Protein AF-A0A959XYV0-F1 (afdb_monomer_lite)

Sequence (143 aa):
DNDREVIANVESNNFEITANGEILFWIDFDAGRSIQVNNSGSGNNNGFLLKSHIKAFTHSQSGRIEGRVLPREADAIITVTSGNDSATAIPDDDDGEFKITGLNPGIYTVFIDGQNNYNDTTINNVMVMKNEDTHLPVITLHQ

Structure (mmCIF, N/CA/C/O backbone):
data_AF-A0A959XYV0-F1
#
_entry.id   AF-A0A959XYV0-F1
#
loop_
_atom_site.group_PDB
_atom_site.id
_atom_site.type_symbol
_atom_site.label_atom_id
_atom_site.label_alt_id
_atom_site.label_comp_id
_atom_site.label_asym_id
_atom_site.label_entity_id
_atom_site.label_seq_id
_atom_site.pdbx_PDB_ins_code
_atom_site.Cartn_x
_atom_site.Cartn_y
_atom_site.Cartn_z
_atom_site.occupancy
_atom_site.B_iso_or_equiv
_atom_site.auth_seq_id
_atom_site.auth_comp_id
_atom_site.auth_asym_id
_atom_site.auth_atom_id
_atom_site.pdbx_PDB_model_num
ATOM 1 N N . ASP A 1 1 ? 13.838 17.039 25.481 1.00 46.56 1 ASP A N 1
ATOM 2 C CA . ASP A 1 1 ? 13.557 15.615 25.693 1.00 46.56 1 ASP A CA 1
ATOM 3 C C . ASP A 1 1 ? 13.488 14.904 24.361 1.00 46.56 1 ASP A C 1
ATOM 5 O O . ASP A 1 1 ? 12.688 15.274 23.514 1.00 46.56 1 ASP A O 1
ATOM 9 N N . ASN A 1 2 ? 14.428 13.986 24.127 1.00 53.50 2 ASN A N 1
ATOM 10 C CA . ASN A 1 2 ? 14.398 13.071 22.986 1.00 53.50 2 ASN A CA 1
ATOM 11 C C . ASN A 1 2 ? 13.780 11.773 23.493 1.00 53.50 2 ASN A C 1
ATOM 13 O O . ASN A 1 2 ? 14.492 10.780 23.683 1.00 53.50 2 ASN A O 1
ATOM 17 N N . ASP A 1 3 ? 12.490 11.818 23.808 1.00 56.78 3 ASP A N 1
ATOM 18 C CA . ASP A 1 3 ? 11.792 10.621 24.243 1.00 56.78 3 ASP A CA 1
ATOM 19 C C . ASP A 1 3 ? 11.849 9.612 23.097 1.00 56.78 3 ASP A C 1
ATOM 21 O O . ASP A 1 3 ? 11.524 9.911 21.945 1.00 56.78 3 ASP A O 1
ATOM 25 N N . ARG A 1 4 ? 12.373 8.420 23.400 1.00 70.88 4 ARG A N 1
ATOM 26 C CA . ARG A 1 4 ? 12.474 7.288 22.466 1.00 70.88 4 ARG A CA 1
ATOM 27 C C . ARG A 1 4 ? 11.106 6.627 22.331 1.00 70.88 4 ARG A C 1
ATOM 29 O O . ARG A 1 4 ? 10.964 5.424 22.530 1.00 70.88 4 ARG A O 1
ATOM 36 N N . GLU A 1 5 ? 10.105 7.445 22.066 1.00 77.38 5 GLU A N 1
ATOM 37 C CA . GLU A 1 5 ? 8.708 7.072 22.054 1.00 77.38 5 GLU A CA 1
ATOM 38 C C . GLU A 1 5 ? 8.160 7.247 20.651 1.00 77.38 5 GLU A C 1
ATOM 40 O O . GLU A 1 5 ? 8.496 8.185 19.925 1.00 77.38 5 GLU A O 1
ATOM 45 N N . VAL A 1 6 ? 7.303 6.310 20.274 1.00 77.50 6 VAL A N 1
ATOM 46 C CA . VAL A 1 6 ? 6.506 6.412 19.067 1.00 77.50 6 VAL A CA 1
ATOM 47 C C . VAL A 1 6 ? 5.052 6.415 19.495 1.00 77.50 6 VAL A C 1
ATOM 49 O O . VAL A 1 6 ? 4.596 5.496 20.172 1.00 77.50 6 VAL A O 1
ATOM 52 N N . ILE A 1 7 ? 4.337 7.468 19.112 1.00 80.75 7 ILE A N 1
ATOM 53 C CA . ILE A 1 7 ? 2.938 7.668 19.475 1.00 80.75 7 ILE A CA 1
ATOM 54 C C . ILE A 1 7 ? 2.085 7.339 18.254 1.00 80.75 7 ILE A C 1
ATOM 56 O O . ILE A 1 7 ? 2.196 7.989 17.216 1.00 80.75 7 ILE A O 1
ATOM 60 N N . ALA A 1 8 ? 1.219 6.337 18.390 1.00 80.56 8 ALA A N 1
ATOM 61 C CA . ALA A 1 8 ? 0.166 6.047 17.427 1.00 80.56 8 ALA A CA 1
ATOM 62 C C . ALA A 1 8 ? -1.168 6.540 17.997 1.00 80.56 8 ALA A C 1
ATOM 64 O O . ALA A 1 8 ? -1.606 6.078 19.051 1.00 80.56 8 ALA A O 1
ATOM 65 N N . ASN A 1 9 ? -1.809 7.484 17.306 1.00 81.12 9 ASN A N 1
ATOM 66 C CA . ASN A 1 9 ? -3.128 7.971 17.700 1.00 81.12 9 ASN A CA 1
ATOM 67 C C . ASN A 1 9 ? -4.197 6.967 17.267 1.00 81.12 9 ASN A C 1
ATOM 69 O O . ASN A 1 9 ? -4.334 6.650 16.083 1.00 81.12 9 ASN A O 1
ATOM 73 N N . VAL A 1 10 ? -4.954 6.481 18.245 1.00 82.50 10 VAL A N 1
ATOM 74 C CA . VAL A 1 10 ? -6.029 5.514 18.042 1.00 82.50 10 VAL A CA 1
ATOM 75 C C . VAL A 1 10 ? -7.369 6.244 18.153 1.00 82.50 10 VAL A C 1
ATOM 77 O O . VAL A 1 10 ? -7.654 6.897 19.155 1.00 82.50 10 VAL A O 1
ATOM 80 N N . GLU A 1 11 ? -8.178 6.149 17.105 1.00 82.81 11 GLU A N 1
ATOM 81 C CA . GLU A 1 11 ? -9.476 6.799 16.923 1.00 82.81 11 GLU A CA 1
ATOM 82 C C . GLU A 1 11 ? -10.521 5.752 16.518 1.00 82.81 11 GLU A C 1
ATOM 84 O O . GLU A 1 11 ? -10.189 4.683 16.017 1.00 82.81 11 GLU A O 1
ATOM 89 N N . SER A 1 12 ? -11.811 6.036 16.701 1.00 79.56 12 SER A N 1
ATOM 90 C CA . SER A 1 12 ? -12.888 5.048 16.501 1.00 79.56 12 SER A CA 1
ATOM 91 C C . SER A 1 12 ? -12.978 4.432 15.096 1.00 79.56 12 SER A C 1
ATOM 93 O O . SER A 1 12 ? -13.684 3.444 14.913 1.00 79.56 12 SER A O 1
ATOM 95 N N . ASN A 1 13 ? -12.293 4.996 14.101 1.00 81.12 13 ASN A N 1
ATOM 96 C CA . ASN A 1 13 ? -12.207 4.477 12.735 1.00 81.12 13 ASN A CA 1
ATOM 97 C C . ASN A 1 13 ? -10.990 3.565 12.485 1.00 81.12 13 ASN A C 1
ATOM 99 O O . ASN A 1 13 ? -10.905 2.978 11.408 1.00 81.12 13 ASN A O 1
ATOM 103 N N . ASN A 1 14 ? -10.052 3.457 13.431 1.00 87.88 14 ASN A N 1
ATOM 104 C CA . ASN A 1 14 ? -8.794 2.732 13.257 1.00 87.88 14 ASN A CA 1
ATOM 105 C C . ASN A 1 14 ? -8.526 1.655 14.324 1.00 87.88 14 ASN A C 1
ATOM 107 O O . ASN A 1 14 ? -7.466 1.033 14.294 1.00 87.88 14 ASN A O 1
ATOM 111 N N . PHE A 1 15 ? -9.511 1.374 15.183 1.00 92.88 15 PHE A N 1
ATOM 112 C CA . PHE A 1 15 ? -9.574 0.167 16.006 1.00 92.88 15 PHE A CA 1
ATOM 113 C C . PHE A 1 15 ? -10.982 -0.431 16.025 1.00 92.88 15 PHE A C 1
ATOM 115 O O . PHE A 1 15 ? -11.981 0.239 15.769 1.00 92.88 15 PHE A O 1
ATOM 122 N N . GLU A 1 16 ? -11.053 -1.704 16.387 1.00 91.50 16 GLU A N 1
ATOM 123 C CA . GLU A 1 16 ? -12.289 -2.420 16.672 1.00 91.50 16 GLU A CA 1
ATOM 124 C C . GLU A 1 16 ? -12.272 -2.951 18.099 1.00 91.50 16 GLU A C 1
ATOM 126 O O . GLU A 1 16 ? -11.213 -3.242 18.650 1.00 91.50 16 GLU A O 1
ATOM 131 N N . ILE A 1 17 ? -13.458 -3.092 18.689 1.00 92.12 17 ILE A N 1
ATOM 132 C CA . ILE A 1 17 ? -13.631 -3.814 19.947 1.00 92.12 17 ILE A CA 1
ATOM 133 C C . ILE A 1 17 ? -14.190 -5.192 19.603 1.00 92.12 17 ILE A C 1
ATOM 135 O O . ILE A 1 17 ? -15.266 -5.293 19.010 1.00 92.1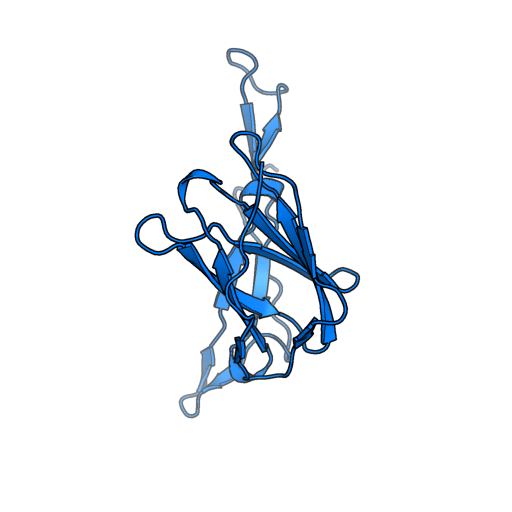2 17 ILE A O 1
ATOM 139 N N . THR A 1 18 ? -13.463 -6.252 19.949 1.00 90.06 18 THR A N 1
ATOM 140 C CA . THR A 1 18 ? -13.914 -7.632 19.733 1.00 90.06 18 THR A CA 1
ATOM 141 C C . THR A 1 18 ? -15.129 -7.941 20.612 1.00 90.06 18 THR A C 1
ATOM 143 O O . THR A 1 18 ? -15.410 -7.246 21.589 1.00 90.06 18 THR A O 1
ATOM 146 N N . ALA A 1 19 ? -15.847 -9.030 20.321 1.00 92.38 19 ALA A N 1
ATOM 147 C CA . ALA A 1 19 ? -16.971 -9.469 21.156 1.00 92.38 19 ALA A CA 1
ATOM 148 C C . ALA A 1 19 ? -16.577 -9.721 22.629 1.00 92.38 19 ALA A C 1
ATOM 150 O O . ALA A 1 19 ? -17.426 -9.642 23.514 1.00 92.38 19 ALA A O 1
ATOM 151 N N . ASN A 1 20 ? -15.292 -9.982 22.887 1.00 94.75 20 ASN A N 1
ATOM 152 C CA . ASN A 1 20 ? -14.736 -10.203 24.221 1.00 94.75 20 ASN A CA 1
ATOM 153 C C . ASN A 1 20 ? -14.244 -8.906 24.893 1.00 94.75 20 ASN A C 1
ATOM 155 O O . ASN A 1 20 ? -13.731 -8.960 26.009 1.00 94.75 20 ASN A O 1
ATOM 159 N N . GLY A 1 21 ? -14.395 -7.749 24.240 1.00 93.06 21 GLY A N 1
ATOM 160 C CA . GLY A 1 21 ? -13.971 -6.449 24.762 1.00 93.06 21 GLY A CA 1
ATOM 161 C C . GLY A 1 21 ? -12.507 -6.087 24.490 1.00 93.06 21 GLY A C 1
ATOM 162 O O . GLY A 1 21 ? -11.998 -5.157 25.110 1.00 93.06 21 GLY A O 1
ATOM 163 N N . GLU A 1 22 ? -11.815 -6.797 23.596 1.00 93.12 22 GLU A N 1
ATOM 164 C CA . GLU A 1 22 ? -10.408 -6.523 23.267 1.00 93.12 22 GLU A CA 1
ATOM 165 C C . GLU A 1 22 ? -10.304 -5.453 22.181 1.00 93.12 22 GLU A C 1
ATOM 167 O O . GLU A 1 22 ? -11.126 -5.417 21.271 1.00 93.12 22 GLU A O 1
ATOM 172 N N . ILE A 1 23 ? -9.274 -4.609 22.240 1.00 91.06 23 ILE A N 1
ATOM 173 C CA . ILE A 1 23 ? -8.994 -3.619 21.196 1.00 91.06 23 ILE A CA 1
ATOM 174 C C . ILE A 1 23 ? -8.123 -4.278 20.120 1.00 91.06 23 ILE A C 1
ATOM 176 O O . ILE A 1 23 ? -7.020 -4.735 20.415 1.00 91.06 23 ILE A O 1
ATOM 180 N N . LEU A 1 24 ? -8.606 -4.299 18.879 1.00 92.06 24 LEU A N 1
ATOM 181 C CA . LEU A 1 24 ? -7.910 -4.846 17.717 1.00 92.06 24 LEU A CA 1
ATOM 182 C C . LEU A 1 24 ? -7.614 -3.741 16.700 1.00 92.06 24 LEU A C 1
ATOM 184 O O . LEU A 1 24 ? -8.520 -3.049 16.237 1.00 92.06 24 LEU A O 1
ATOM 188 N N . PHE A 1 25 ? -6.346 -3.604 16.333 1.00 92.94 25 PHE A N 1
ATOM 189 C CA . PHE A 1 25 ? -5.877 -2.717 15.274 1.00 92.94 25 PHE A CA 1
ATOM 190 C C . PHE A 1 25 ? -4.531 -3.210 14.741 1.00 92.94 25 PHE A C 1
ATOM 192 O O . PHE A 1 25 ? -3.858 -4.037 15.357 1.00 92.94 25 PHE A O 1
ATOM 199 N N . TRP A 1 26 ? -4.146 -2.677 13.590 1.00 92.56 26 TRP A N 1
ATOM 200 C CA . TRP A 1 26 ? -2.872 -2.910 12.932 1.00 92.56 26 TRP A CA 1
ATOM 201 C C . TRP A 1 26 ? -2.113 -1.596 12.844 1.00 92.56 26 TRP A C 1
ATOM 203 O O . TRP A 1 26 ? -2.710 -0.520 12.835 1.00 92.56 26 TRP A O 1
ATOM 213 N N . ILE A 1 27 ? -0.792 -1.703 12.771 1.00 91.44 27 ILE A N 1
ATOM 214 C CA . ILE A 1 27 ? 0.119 -0.579 12.602 1.00 91.44 27 ILE A CA 1
ATOM 215 C C . ILE A 1 27 ? 0.912 -0.801 11.317 1.00 91.44 27 ILE A C 1
ATOM 217 O O . ILE A 1 27 ? 1.502 -1.864 11.137 1.00 91.44 27 ILE A O 1
ATOM 221 N N . ASP A 1 28 ? 0.948 0.221 10.470 1.00 89.19 28 ASP A N 1
ATOM 222 C CA . ASP A 1 28 ? 1.917 0.362 9.389 1.00 89.19 28 ASP A CA 1
ATOM 223 C C . ASP A 1 28 ? 2.999 1.379 9.788 1.00 89.19 28 ASP A C 1
ATOM 225 O O . ASP A 1 28 ? 2.683 2.443 10.332 1.00 89.19 28 ASP A O 1
ATOM 229 N N . PHE A 1 29 ? 4.268 1.037 9.549 1.00 88.81 29 PHE A N 1
ATOM 230 C CA . PHE A 1 29 ? 5.432 1.882 9.827 1.00 88.81 29 PHE A CA 1
ATOM 231 C C . PHE A 1 29 ? 6.211 2.117 8.537 1.00 88.81 29 PHE A C 1
ATOM 233 O O . PHE A 1 29 ? 6.912 1.234 8.042 1.00 88.81 29 PHE A O 1
ATOM 240 N N . ASP A 1 30 ? 6.146 3.346 8.037 1.00 86.31 30 ASP A N 1
ATOM 241 C CA . ASP A 1 30 ? 6.885 3.753 6.851 1.00 86.31 30 ASP A CA 1
ATOM 242 C C . ASP A 1 30 ? 8.343 4.034 7.224 1.00 86.31 30 ASP A C 1
ATOM 244 O O . ASP A 1 30 ? 8.709 5.147 7.618 1.00 86.31 30 ASP A O 1
ATOM 248 N N . ALA A 1 31 ? 9.188 3.009 7.127 1.00 86.25 31 ALA A N 1
ATOM 249 C CA . ALA A 1 31 ? 10.604 3.111 7.464 1.00 86.25 31 ALA A CA 1
ATOM 250 C C . ALA A 1 31 ? 11.346 4.144 6.596 1.00 86.25 31 ALA A C 1
ATOM 252 O O . ALA A 1 31 ? 12.202 4.864 7.116 1.00 86.25 31 ALA A O 1
ATOM 253 N N . GLY A 1 32 ? 10.988 4.256 5.310 1.00 83.69 32 GLY A N 1
ATOM 254 C CA . GLY A 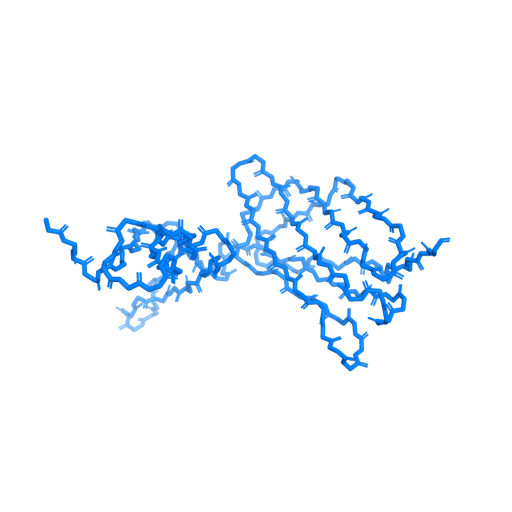1 32 ? 11.636 5.153 4.351 1.00 83.69 32 GLY A CA 1
ATOM 255 C C . GLY A 1 32 ? 11.456 6.630 4.699 1.00 83.69 32 GLY A C 1
ATOM 256 O O . GLY A 1 32 ? 12.388 7.418 4.556 1.00 83.69 32 GLY A O 1
ATOM 257 N N . ARG A 1 33 ? 10.289 7.010 5.234 1.00 84.50 33 ARG A N 1
ATOM 258 C CA . ARG A 1 33 ? 10.055 8.371 5.755 1.00 84.50 33 ARG A CA 1
ATOM 259 C C . ARG A 1 33 ? 10.486 8.537 7.207 1.00 84.50 33 ARG A C 1
ATOM 261 O O . ARG A 1 33 ? 10.804 9.654 7.630 1.00 84.50 33 ARG A O 1
ATOM 268 N N . SER A 1 34 ? 10.485 7.445 7.971 1.00 87.81 34 SER A N 1
ATOM 269 C CA . SER A 1 34 ? 10.751 7.472 9.409 1.00 87.81 34 SER A CA 1
ATOM 270 C C . SER A 1 34 ? 12.223 7.585 9.773 1.00 87.81 34 SER A C 1
ATOM 272 O O . SER A 1 34 ? 12.539 8.172 10.807 1.00 87.81 34 SER A O 1
ATOM 274 N N . ILE A 1 35 ? 13.127 7.028 8.969 1.00 87.62 35 ILE A N 1
ATOM 275 C CA . ILE A 1 35 ? 14.565 7.032 9.251 1.00 87.62 35 ILE A CA 1
ATOM 276 C C . ILE A 1 35 ? 15.219 8.144 8.434 1.00 87.62 35 ILE A C 1
ATOM 278 O O . ILE A 1 35 ? 15.380 8.035 7.223 1.00 87.62 35 ILE A O 1
ATOM 282 N N . GLN A 1 36 ? 15.602 9.232 9.101 1.00 86.94 36 GLN A N 1
ATOM 283 C CA . GLN A 1 36 ? 16.153 10.422 8.449 1.00 86.94 36 GLN A CA 1
ATOM 284 C C . GLN A 1 36 ? 17.618 10.607 8.822 1.00 86.94 36 GLN A C 1
ATOM 286 O O . GLN A 1 36 ? 17.993 10.444 9.982 1.00 86.94 36 GLN A O 1
ATOM 291 N N . VAL A 1 37 ? 18.462 10.977 7.858 1.00 85.00 37 VAL A N 1
ATOM 292 C CA . VAL A 1 37 ? 19.861 11.321 8.145 1.00 85.00 37 VAL A CA 1
ATOM 293 C C . VAL A 1 37 ? 19.898 12.563 9.033 1.00 85.00 37 VAL A C 1
ATOM 295 O O . VAL A 1 37 ? 19.282 13.585 8.735 1.00 85.00 37 VAL A O 1
ATOM 298 N N . ASN A 1 38 ? 20.637 12.473 10.132 1.00 77.44 38 ASN A N 1
ATOM 299 C CA . ASN A 1 38 ? 20.860 13.556 11.070 1.00 77.44 38 ASN A CA 1
ATOM 300 C C . ASN A 1 38 ? 22.341 13.609 11.460 1.00 77.44 38 ASN A C 1
ATOM 302 O O . ASN A 1 38 ? 22.827 12.813 12.260 1.00 77.44 38 ASN A O 1
ATOM 306 N N . ASN A 1 39 ? 23.044 14.616 10.946 1.00 74.38 39 ASN A N 1
ATOM 307 C CA . ASN A 1 39 ? 24.477 14.809 11.180 1.00 74.38 39 ASN A CA 1
ATOM 308 C C . ASN A 1 39 ? 24.775 15.719 12.384 1.00 74.38 39 ASN A C 1
ATOM 310 O O . ASN A 1 39 ? 25.877 16.241 12.507 1.00 74.38 39 ASN A O 1
ATOM 314 N N . SER A 1 40 ? 23.799 15.939 13.269 1.00 70.06 40 SER A N 1
ATOM 315 C CA . SER A 1 40 ? 23.947 16.764 14.477 1.00 70.06 40 SER A CA 1
ATOM 316 C C . SER A 1 40 ? 24.438 15.985 15.711 1.00 70.06 40 SER A C 1
ATOM 318 O O . SER A 1 40 ? 24.564 16.570 16.785 1.00 70.06 40 SER A O 1
ATOM 320 N N . GLY A 1 41 ? 24.698 14.676 15.592 1.00 61.97 41 GLY A N 1
ATOM 321 C CA . GLY A 1 41 ? 25.233 13.834 16.672 1.00 61.97 41 GLY A CA 1
ATOM 322 C C . GLY A 1 41 ? 26.768 13.813 16.743 1.00 61.97 41 GLY A C 1
ATOM 323 O O . GLY A 1 41 ? 27.446 14.069 15.753 1.00 61.97 41 GLY A O 1
ATOM 324 N N . SER A 1 42 ? 27.329 13.461 17.907 1.00 58.81 42 SER A N 1
ATOM 325 C CA . SER A 1 42 ? 28.778 13.241 18.066 1.00 58.81 42 SER A CA 1
ATOM 326 C C . SER A 1 42 ? 29.160 11.838 17.575 1.00 58.81 42 SER A C 1
ATOM 328 O O . SER A 1 42 ? 28.716 10.837 18.137 1.00 58.81 42 SER A O 1
ATOM 330 N N . GLY A 1 43 ? 29.940 11.773 16.494 1.00 62.31 43 GLY A N 1
ATOM 331 C CA . GLY A 1 43 ? 30.322 10.564 15.754 1.00 62.31 43 GLY A CA 1
ATOM 332 C C . GLY A 1 43 ? 30.737 10.928 14.322 1.00 62.31 43 GLY A C 1
ATOM 333 O O . GLY A 1 43 ? 30.771 12.108 13.990 1.00 62.31 43 GLY A O 1
ATOM 334 N N . ASN A 1 44 ? 31.050 9.951 13.463 1.00 64.00 44 ASN A N 1
ATOM 335 C CA . ASN A 1 44 ? 31.548 10.161 12.087 1.00 64.00 44 ASN A CA 1
ATOM 336 C C . ASN A 1 44 ? 30.506 10.765 11.105 1.00 64.00 44 ASN A C 1
ATOM 338 O O . ASN A 1 44 ? 30.342 10.233 10.014 1.00 64.00 44 ASN A O 1
ATOM 342 N N . ASN A 1 45 ? 29.778 11.830 11.469 1.00 55.97 45 ASN A N 1
ATOM 343 C CA . ASN A 1 45 ? 28.811 12.545 10.617 1.00 55.97 45 ASN A CA 1
ATOM 344 C C . ASN A 1 45 ? 27.786 11.651 9.881 1.00 55.97 45 ASN A C 1
ATOM 346 O O . ASN A 1 45 ? 27.343 12.008 8.797 1.00 55.97 45 ASN A O 1
ATOM 350 N N . ASN A 1 46 ? 27.396 10.520 10.483 1.00 67.19 46 ASN A N 1
ATOM 351 C CA . ASN A 1 46 ? 26.446 9.545 9.929 1.00 67.19 46 ASN A CA 1
ATOM 352 C C . ASN A 1 46 ? 25.370 9.183 10.971 1.00 67.19 46 ASN A C 1
ATOM 354 O O . ASN A 1 46 ? 25.164 8.010 11.286 1.00 67.19 46 ASN A O 1
ATOM 358 N N . GLY A 1 47 ? 24.752 10.178 11.609 1.00 76.25 47 GLY A N 1
ATOM 359 C CA . GLY A 1 47 ? 23.666 9.911 12.554 1.00 76.25 47 GLY A CA 1
ATOM 360 C C . GLY A 1 47 ? 22.338 9.686 11.828 1.00 76.25 47 GLY A C 1
ATOM 361 O O . GLY A 1 47 ? 22.130 10.190 10.726 1.00 76.25 47 GLY A O 1
ATOM 362 N N . PHE A 1 48 ? 21.422 8.955 12.460 1.00 81.19 48 PHE A N 1
ATOM 363 C CA . PHE A 1 48 ? 20.034 8.831 12.016 1.00 81.19 48 PHE A CA 1
ATOM 364 C C . PHE A 1 48 ? 19.099 9.330 13.116 1.00 81.19 48 PHE A C 1
ATOM 366 O O . PHE A 1 48 ? 19.341 9.107 14.304 1.00 81.19 48 PHE A O 1
ATOM 373 N N . LEU A 1 49 ? 18.032 10.009 12.715 1.00 83.88 49 LEU A N 1
ATOM 374 C CA . LEU A 1 49 ? 16.922 10.411 13.560 1.00 83.88 49 LEU A CA 1
ATOM 375 C C . LEU A 1 49 ? 15.700 9.581 13.180 1.00 83.88 49 LEU A C 1
ATOM 377 O O . LEU A 1 49 ? 15.323 9.527 12.010 1.00 83.88 49 LEU A O 1
ATOM 381 N N . LEU A 1 50 ? 15.065 8.982 14.185 1.00 85.62 50 LEU A N 1
ATOM 382 C CA . LEU A 1 50 ? 13.742 8.401 14.026 1.00 85.62 50 LEU A CA 1
ATOM 383 C C . LEU A 1 50 ? 12.702 9.516 14.143 1.00 85.62 50 LEU A C 1
ATOM 385 O O . LEU A 1 50 ? 12.505 10.079 15.218 1.00 85.62 50 LEU A O 1
ATOM 389 N N . LYS A 1 51 ? 12.029 9.816 13.038 1.00 86.69 51 LYS A N 1
ATOM 390 C CA . LYS A 1 51 ? 10.848 10.673 12.992 1.00 86.69 51 LYS A CA 1
ATOM 391 C C . LYS A 1 51 ? 9.675 9.820 12.532 1.00 86.69 51 LYS A C 1
ATOM 393 O O . LYS A 1 51 ? 9.361 9.790 11.353 1.00 86.69 51 LYS A O 1
ATOM 398 N N . SER A 1 52 ? 9.087 9.065 13.455 1.00 87.31 52 SER A N 1
ATOM 399 C CA . SER A 1 52 ? 8.126 8.006 13.138 1.00 87.31 52 SER A CA 1
ATOM 400 C C . SER A 1 52 ? 6.945 8.486 12.287 1.00 87.31 52 SER A C 1
ATOM 402 O O . SER A 1 52 ? 6.189 9.367 12.697 1.00 87.31 52 SER A O 1
ATOM 404 N N . HIS A 1 53 ? 6.752 7.828 11.152 1.00 87.62 53 HIS A N 1
ATOM 405 C CA . HIS A 1 53 ? 5.561 7.883 10.321 1.00 87.62 53 HIS A CA 1
ATOM 406 C C . HIS A 1 53 ? 4.808 6.563 10.502 1.00 87.62 53 HIS A C 1
ATOM 408 O O . HIS A 1 53 ? 5.136 5.556 9.877 1.00 87.62 53 HIS A O 1
ATOM 414 N N . ILE A 1 54 ? 3.837 6.571 11.418 1.00 89.00 54 ILE A N 1
ATOM 415 C CA . ILE A 1 54 ? 2.993 5.418 11.735 1.00 89.00 54 ILE A CA 1
ATOM 416 C C . ILE A 1 54 ? 1.540 5.708 11.392 1.00 89.00 54 ILE A C 1
ATOM 418 O O . ILE A 1 54 ? 1.037 6.799 11.664 1.00 89.00 54 ILE A O 1
ATOM 422 N N . LYS A 1 55 ? 0.859 4.691 10.866 1.00 88.75 55 LYS A N 1
ATOM 423 C CA . LYS A 1 55 ? -0.586 4.682 10.656 1.00 88.75 55 LYS A CA 1
ATOM 424 C C . LYS A 1 55 ? -1.214 3.491 11.375 1.00 88.75 55 LYS A C 1
ATOM 426 O O . LYS A 1 55 ? -0.816 2.354 11.149 1.00 88.75 55 LYS A O 1
ATOM 431 N N . ALA A 1 56 ? -2.214 3.752 12.214 1.00 92.12 56 ALA A N 1
ATOM 432 C CA . ALA A 1 56 ? -3.093 2.710 12.738 1.00 92.12 56 ALA A CA 1
ATOM 433 C C . ALA A 1 56 ? -4.276 2.495 11.782 1.00 92.12 56 ALA A C 1
ATOM 435 O O . ALA A 1 56 ? -4.775 3.455 11.189 1.00 92.12 56 ALA A O 1
ATOM 436 N N . PHE A 1 57 ? -4.732 1.253 11.630 1.00 93.31 57 PHE A N 1
ATOM 437 C CA . PHE A 1 57 ? -5.898 0.908 10.814 1.00 93.31 57 PHE A CA 1
ATOM 438 C C . PHE A 1 57 ? -6.552 -0.392 11.290 1.00 93.31 57 PHE A C 1
ATOM 440 O O . PHE A 1 57 ? -5.961 -1.160 12.048 1.00 93.31 57 PHE A O 1
ATOM 447 N N . THR A 1 58 ? -7.748 -0.691 10.778 1.00 94.06 58 THR A N 1
ATOM 448 C CA . THR A 1 58 ? -8.329 -2.036 10.871 1.00 94.06 58 THR A CA 1
ATOM 449 C C . THR A 1 58 ? -8.573 -2.639 9.505 1.00 94.06 58 THR A C 1
ATOM 451 O O . THR A 1 58 ? -8.847 -1.923 8.540 1.00 94.06 58 THR A O 1
ATOM 454 N N . HIS A 1 59 ? -8.504 -3.966 9.402 1.00 92.19 59 HIS A N 1
ATOM 455 C CA . HIS A 1 59 ? -8.843 -4.640 8.152 1.00 92.19 59 HIS A CA 1
ATOM 456 C C . HIS A 1 59 ? -10.291 -4.410 7.736 1.00 92.19 59 HIS A C 1
ATOM 458 O O . HIS A 1 59 ? -10.535 -4.207 6.552 1.00 92.19 59 HIS A O 1
ATOM 464 N N . SER A 1 60 ? -11.238 -4.365 8.682 1.00 92.25 60 SER A N 1
ATOM 465 C CA . SER A 1 60 ? -12.631 -4.158 8.295 1.00 92.25 60 SER A CA 1
ATOM 466 C C . SER A 1 60 ? -12.871 -2.763 7.736 1.00 92.25 60 SER A C 1
ATOM 468 O O . SER A 1 60 ? -13.780 -2.636 6.935 1.00 92.25 60 SER A O 1
ATOM 470 N N . GLN A 1 61 ? -12.098 -1.737 8.136 1.00 93.19 61 GLN A N 1
ATOM 471 C CA . GLN A 1 61 ? -12.263 -0.330 7.729 1.00 93.19 61 GLN A CA 1
ATOM 472 C C . GLN A 1 61 ? -11.339 0.121 6.593 1.00 93.19 61 GLN A C 1
ATOM 474 O O . GLN A 1 61 ? -11.524 1.219 6.069 1.00 93.19 61 GLN A O 1
ATOM 479 N N . SER A 1 62 ? -10.390 -0.717 6.185 1.00 95.50 62 SER A N 1
ATOM 480 C CA . SER A 1 62 ? -9.421 -0.413 5.131 1.00 95.50 62 SER A CA 1
ATOM 481 C C . SER A 1 62 ? -9.545 -1.371 3.954 1.00 95.50 62 SER A C 1
ATOM 483 O O . SER A 1 62 ? -10.124 -2.446 4.073 1.00 95.50 62 SER A O 1
ATOM 485 N N . GLY A 1 63 ? -9.023 -0.968 2.804 1.00 97.56 63 GLY A N 1
ATOM 486 C CA . GLY A 1 63 ? -8.864 -1.820 1.634 1.00 97.56 63 GLY A CA 1
ATOM 487 C C . GLY A 1 63 ? -7.408 -2.186 1.383 1.00 97.56 63 GLY A C 1
ATOM 488 O O . GLY A 1 63 ? -6.492 -1.761 2.104 1.00 97.56 63 GLY A O 1
ATOM 489 N N . ARG A 1 64 ? -7.205 -2.988 0.338 1.00 98.19 64 ARG A N 1
ATOM 490 C CA . ARG A 1 64 ? -5.885 -3.447 -0.093 1.00 98.19 64 ARG A CA 1
ATOM 491 C C . ARG A 1 64 ? -5.722 -3.311 -1.598 1.00 98.19 64 ARG A C 1
ATOM 493 O O . ARG A 1 64 ? -6.699 -3.381 -2.343 1.00 98.19 64 ARG A O 1
ATOM 500 N N . ILE A 1 65 ? -4.480 -3.139 -2.032 1.00 98.75 65 ILE A N 1
ATOM 501 C CA . ILE A 1 65 ? -4.076 -3.266 -3.434 1.00 98.75 65 ILE A CA 1
ATOM 502 C C . ILE A 1 65 ? -3.038 -4.377 -3.493 1.00 98.75 65 ILE A C 1
ATOM 504 O O . ILE A 1 65 ? -2.077 -4.360 -2.724 1.00 98.75 65 ILE A O 1
ATOM 508 N N . GLU A 1 66 ? -3.220 -5.318 -4.406 1.00 98.62 66 GLU A N 1
ATOM 509 C CA . GLU A 1 66 ? -2.246 -6.367 -4.680 1.00 98.62 66 GLU A CA 1
ATOM 510 C C . GLU A 1 66 ? -2.041 -6.559 -6.176 1.00 98.62 66 GLU A C 1
ATOM 512 O O . GLU A 1 66 ? -2.875 -6.178 -7.003 1.00 98.62 66 GLU A O 1
ATOM 517 N N . GLY A 1 67 ? -0.900 -7.129 -6.527 1.00 98.44 67 GLY A N 1
ATOM 518 C CA . GLY A 1 67 ? -0.535 -7.385 -7.906 1.00 98.44 67 GLY A CA 1
ATOM 519 C C . GLY A 1 67 ? 0.816 -8.066 -7.996 1.00 98.44 67 GLY A C 1
ATOM 520 O O . GLY A 1 67 ? 1.388 -8.490 -6.995 1.00 98.44 67 GLY A O 1
ATOM 521 N N . ARG A 1 68 ? 1.328 -8.148 -9.222 1.00 98.62 68 ARG A N 1
ATOM 522 C CA . ARG A 1 68 ? 2.635 -8.729 -9.517 1.00 98.62 68 ARG A CA 1
ATOM 523 C C . ARG A 1 68 ? 3.386 -7.851 -10.507 1.00 98.62 68 ARG A C 1
ATOM 525 O O . ARG A 1 68 ? 2.799 -7.461 -11.517 1.00 98.62 68 ARG A O 1
ATOM 532 N N . VAL A 1 69 ? 4.658 -7.571 -10.240 1.00 98.69 69 VAL A N 1
ATOM 533 C CA . VAL A 1 69 ? 5.552 -6.839 -11.149 1.00 98.69 69 VAL A CA 1
ATOM 534 C C . VAL A 1 69 ? 6.593 -7.795 -11.719 1.00 98.69 69 VAL A C 1
ATOM 536 O O . VAL A 1 69 ? 7.224 -8.546 -10.985 1.00 98.69 69 VAL A O 1
ATOM 539 N N . LEU A 1 70 ? 6.761 -7.777 -13.040 1.00 98.31 70 LEU A N 1
ATOM 540 C CA . LEU A 1 70 ? 7.763 -8.552 -13.767 1.00 98.31 70 LEU A CA 1
ATOM 541 C C . LEU A 1 70 ? 8.500 -7.654 -14.772 1.00 98.31 70 LEU A C 1
ATOM 543 O O . LEU A 1 70 ? 7.922 -6.679 -15.243 1.00 98.31 70 LEU A O 1
ATOM 547 N N . PRO A 1 71 ? 9.730 -7.996 -15.178 1.00 97.88 71 PRO A N 1
ATOM 548 C CA . PRO A 1 71 ? 10.557 -9.066 -14.621 1.00 97.88 71 PRO A CA 1
ATOM 549 C C . PRO A 1 71 ? 11.073 -8.698 -13.216 1.00 97.88 71 PRO A C 1
ATOM 551 O O . PRO A 1 71 ? 11.066 -7.528 -12.842 1.00 97.88 71 PRO A O 1
ATOM 554 N N . ARG A 1 72 ? 11.4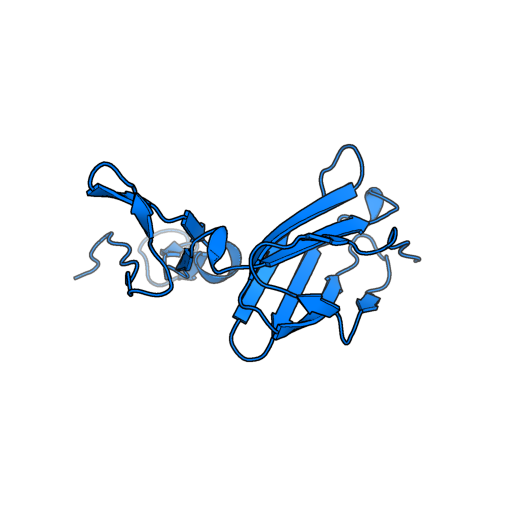81 -9.693 -12.417 1.00 97.06 72 ARG A N 1
ATOM 555 C CA . ARG A 1 72 ? 11.884 -9.478 -11.008 1.00 97.06 72 ARG A CA 1
ATOM 556 C C . ARG A 1 72 ? 13.162 -8.652 -10.907 1.00 97.06 72 ARG A C 1
ATOM 558 O O . ARG A 1 72 ? 13.306 -7.839 -10.012 1.00 97.06 72 ARG A O 1
ATOM 565 N N . GLU A 1 73 ? 14.020 -8.780 -11.914 1.00 96.75 73 GLU A N 1
ATOM 566 C CA . GLU A 1 73 ? 15.250 -8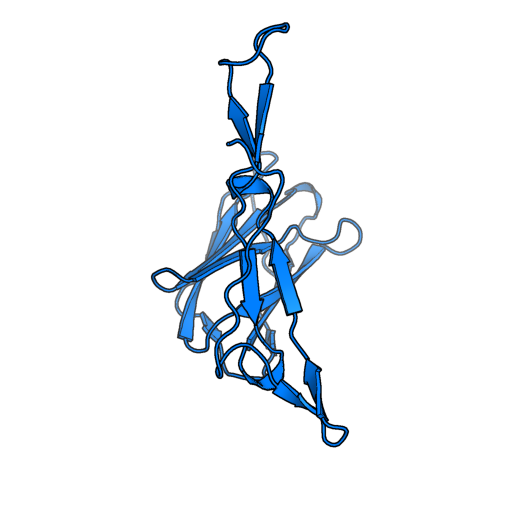.017 -12.105 1.00 96.75 73 GLU A CA 1
ATOM 567 C C . GLU A 1 73 ? 15.014 -6.505 -12.247 1.00 96.75 73 GLU A C 1
ATOM 569 O O . GLU A 1 73 ? 15.980 -5.746 -12.306 1.00 96.75 73 GLU A O 1
ATOM 574 N N . ALA A 1 74 ? 13.760 -6.053 -12.338 1.00 97.50 74 ALA A N 1
ATOM 575 C CA . ALA A 1 74 ? 13.427 -4.640 -12.274 1.00 97.50 74 ALA A CA 1
ATOM 576 C C . ALA A 1 74 ? 13.516 -4.050 -10.855 1.00 97.50 74 ALA A C 1
ATOM 578 O O . ALA A 1 74 ? 13.416 -2.833 -10.747 1.00 97.50 74 ALA A O 1
ATOM 579 N N . ASP A 1 75 ? 13.672 -4.872 -9.801 1.00 96.62 75 ASP A N 1
ATOM 580 C CA . ASP A 1 75 ? 13.766 -4.480 -8.378 1.00 96.62 75 ASP A CA 1
ATOM 581 C C . ASP A 1 75 ? 12.801 -3.339 -8.004 1.00 96.62 75 ASP A C 1
ATOM 583 O O . ASP A 1 75 ? 13.167 -2.357 -7.357 1.00 96.62 75 ASP A O 1
ATOM 587 N N . ALA A 1 76 ? 11.564 -3.428 -8.502 1.00 97.94 76 ALA A N 1
ATOM 588 C CA . ALA A 1 76 ? 10.656 -2.293 -8.521 1.00 97.94 76 ALA A CA 1
ATOM 589 C C . ALA A 1 76 ? 10.195 -1.887 -7.116 1.00 97.94 76 ALA A C 1
ATOM 591 O O . ALA A 1 76 ? 10.028 -2.723 -6.231 1.00 97.94 76 ALA A O 1
ATOM 592 N N . ILE A 1 77 ? 9.885 -0.605 -6.931 1.00 97.19 77 ILE A N 1
ATOM 593 C CA . ILE A 1 77 ? 9.262 -0.096 -5.703 1.00 97.19 77 ILE A CA 1
ATOM 594 C C . ILE A 1 77 ? 7.864 0.421 -6.044 1.00 97.19 77 ILE A C 1
ATOM 596 O O . ILE A 1 77 ? 7.696 1.284 -6.905 1.00 97.19 77 ILE A O 1
ATOM 600 N N . ILE A 1 78 ? 6.838 -0.092 -5.362 1.00 97.94 78 ILE A N 1
ATOM 601 C CA . ILE A 1 78 ? 5.452 0.331 -5.569 1.00 97.94 78 ILE A CA 1
ATOM 602 C C . ILE A 1 78 ? 5.118 1.403 -4.550 1.00 97.94 78 ILE A C 1
ATOM 604 O O . ILE A 1 78 ? 5.203 1.159 -3.352 1.00 97.94 78 ILE A O 1
ATOM 608 N N . THR A 1 79 ? 4.647 2.555 -5.012 1.00 97.12 79 THR A N 1
ATOM 609 C CA . THR A 1 79 ? 4.070 3.597 -4.160 1.00 97.12 79 THR A CA 1
ATOM 610 C C . THR A 1 79 ? 2.630 3.862 -4.568 1.00 97.12 79 THR A C 1
ATOM 612 O O . THR A 1 79 ? 2.344 4.173 -5.722 1.00 97.12 79 THR A O 1
ATOM 615 N N . VAL A 1 80 ? 1.706 3.784 -3.612 1.00 97.56 80 VAL A N 1
ATOM 616 C CA . VAL A 1 80 ? 0.298 4.139 -3.827 1.00 97.56 80 VAL A CA 1
ATOM 617 C C . VAL A 1 80 ? -0.016 5.453 -3.137 1.00 97.56 80 VAL A C 1
ATOM 619 O O . VAL A 1 80 ? 0.451 5.698 -2.026 1.00 97.56 80 VAL A O 1
ATOM 622 N N . THR A 1 81 ? -0.795 6.313 -3.792 1.00 97.38 81 THR A N 1
ATOM 623 C CA . THR A 1 81 ? -1.144 7.640 -3.265 1.00 97.38 81 THR A CA 1
ATOM 624 C C . THR A 1 81 ? -2.604 8.000 -3.527 1.00 97.38 81 THR A C 1
ATOM 626 O O . THR A 1 81 ? -3.127 7.777 -4.620 1.00 97.38 81 THR A O 1
ATOM 629 N N . SER A 1 82 ? -3.262 8.574 -2.518 1.00 97.69 82 SER A N 1
ATOM 630 C CA . SER A 1 82 ? -4.592 9.183 -2.608 1.00 97.69 82 SER A CA 1
ATOM 631 C C . SER A 1 82 ? -4.702 10.336 -1.605 1.00 97.69 82 SER A C 1
ATOM 633 O O . SER A 1 82 ? -4.835 10.132 -0.396 1.00 97.69 82 SER A O 1
ATOM 635 N N . GLY A 1 83 ? -4.594 11.577 -2.088 1.00 93.94 83 GLY A N 1
ATOM 636 C CA . GLY A 1 83 ? -4.524 12.756 -1.219 1.00 93.94 83 GLY A CA 1
ATOM 637 C C . GLY A 1 83 ? -3.338 12.676 -0.250 1.00 93.94 83 GLY A C 1
ATOM 638 O O . GLY A 1 83 ? -2.190 12.680 -0.683 1.00 93.94 83 GLY A O 1
ATOM 639 N N . ASN A 1 84 ? -3.622 12.592 1.053 1.00 89.25 84 ASN A N 1
ATOM 640 C CA . ASN A 1 84 ? -2.605 12.445 2.104 1.00 89.25 84 ASN A CA 1
ATOM 641 C C . ASN A 1 84 ? -2.322 10.980 2.481 1.00 89.25 84 ASN A C 1
ATOM 643 O O . ASN A 1 84 ? -1.431 10.732 3.292 1.00 89.25 84 ASN A O 1
ATOM 647 N N . ASP A 1 85 ? -3.084 10.018 1.951 1.00 91.56 85 ASP A N 1
ATOM 648 C CA . ASP A 1 85 ? -2.856 8.601 2.217 1.00 91.56 85 ASP A CA 1
ATOM 649 C C . ASP A 1 85 ? -1.839 8.038 1.228 1.00 91.56 85 ASP A C 1
ATOM 651 O O . ASP A 1 85 ? -1.972 8.208 0.013 1.00 91.56 85 ASP A O 1
ATOM 655 N N . SER A 1 86 ? -0.810 7.381 1.750 1.00 92.69 86 SER A N 1
ATOM 656 C CA . SER A 1 86 ? 0.227 6.780 0.925 1.00 92.69 86 SER A CA 1
ATOM 657 C C . SER A 1 86 ? 0.929 5.643 1.643 1.00 92.69 86 SER A C 1
ATOM 659 O O . SER A 1 86 ? 1.160 5.719 2.848 1.00 92.69 86 SER A O 1
ATOM 661 N N . ALA A 1 87 ? 1.296 4.627 0.876 1.00 94.00 87 ALA A N 1
ATOM 662 C CA . ALA A 1 87 ? 2.015 3.460 1.357 1.00 94.00 87 ALA A CA 1
ATOM 663 C C . ALA A 1 87 ? 2.920 2.919 0.249 1.00 94.00 87 ALA A C 1
ATOM 665 O O . ALA A 1 87 ? 2.714 3.213 -0.935 1.00 94.00 87 ALA A O 1
ATOM 666 N N . THR A 1 88 ? 3.903 2.121 0.648 1.00 94.75 88 THR A N 1
ATOM 667 C CA . THR A 1 88 ? 4.896 1.543 -0.252 1.00 94.75 88 THR A CA 1
ATOM 668 C C . THR A 1 88 ? 4.976 0.039 -0.038 1.00 94.75 88 THR A C 1
ATOM 670 O O . THR A 1 88 ? 4.826 -0.439 1.084 1.00 94.75 88 THR A O 1
ATOM 673 N N . ALA A 1 89 ? 5.222 -0.704 -1.112 1.00 95.00 89 ALA A N 1
ATOM 674 C CA . ALA A 1 89 ? 5.574 -2.115 -1.056 1.00 95.00 89 ALA A CA 1
ATOM 675 C C . ALA A 1 89 ? 6.763 -2.404 -1.970 1.00 95.00 89 ALA A C 1
ATOM 677 O O . ALA A 1 89 ? 6.948 -1.754 -3.000 1.00 95.00 89 ALA A O 1
ATOM 678 N N . ILE A 1 90 ? 7.537 -3.407 -1.577 1.00 95.62 90 ILE A N 1
ATOM 679 C CA . ILE A 1 90 ? 8.573 -4.024 -2.397 1.00 95.62 90 ILE A CA 1
ATOM 680 C C . ILE A 1 90 ? 8.012 -5.394 -2.805 1.00 95.62 90 ILE A C 1
ATOM 682 O O . ILE A 1 90 ? 7.538 -6.110 -1.916 1.00 95.62 90 ILE A O 1
ATOM 686 N N . PRO A 1 91 ? 7.971 -5.729 -4.106 1.00 97.88 91 PRO A N 1
ATOM 687 C CA . PRO A 1 91 ? 7.612 -7.056 -4.581 1.00 97.88 91 PRO A CA 1
ATOM 688 C C . PRO A 1 91 ? 8.473 -8.146 -3.961 1.00 97.88 91 PRO A C 1
ATOM 690 O O . PRO A 1 91 ? 9.647 -7.928 -3.680 1.00 97.88 91 PRO A O 1
ATOM 693 N N . ASP A 1 92 ? 7.890 -9.323 -3.791 1.00 97.19 92 ASP A N 1
ATOM 694 C CA . ASP A 1 92 ? 8.605 -10.508 -3.355 1.00 97.19 92 ASP A CA 1
ATOM 695 C C . ASP A 1 92 ? 9.647 -10.935 -4.400 1.00 97.19 92 ASP A C 1
ATOM 697 O O . ASP A 1 92 ? 9.378 -10.958 -5.608 1.00 97.19 92 ASP A O 1
ATOM 701 N N . ASP A 1 93 ? 10.842 -11.283 -3.928 1.00 95.44 93 ASP A N 1
ATOM 702 C CA . ASP A 1 93 ? 11.966 -11.651 -4.784 1.00 95.44 93 ASP A CA 1
ATOM 703 C C . ASP A 1 93 ? 11.730 -12.969 -5.532 1.00 95.44 93 ASP A C 1
ATOM 705 O O . ASP A 1 93 ? 12.395 -13.204 -6.540 1.00 95.44 93 ASP A O 1
ATOM 709 N N . ASP A 1 94 ? 10.822 -13.847 -5.091 1.00 95.62 94 ASP A N 1
ATOM 710 C CA . ASP A 1 94 ? 10.589 -15.147 -5.724 1.00 95.62 94 ASP A CA 1
ATOM 711 C C . ASP A 1 94 ? 9.663 -15.038 -6.937 1.00 95.62 94 ASP A C 1
ATOM 713 O O . ASP A 1 94 ? 9.935 -15.650 -7.977 1.00 95.62 94 ASP A O 1
ATOM 717 N N . ASP A 1 95 ? 8.594 -14.247 -6.848 1.00 96.62 95 ASP A N 1
ATOM 718 C CA . ASP A 1 95 ? 7.550 -14.223 -7.876 1.00 96.62 95 ASP A CA 1
ATOM 719 C C . ASP A 1 95 ? 7.039 -12.828 -8.270 1.00 96.62 95 ASP A C 1
ATOM 721 O O . ASP A 1 95 ? 6.201 -12.720 -9.173 1.00 96.62 95 ASP A O 1
ATOM 725 N N . GLY A 1 96 ? 7.571 -11.768 -7.657 1.00 97.94 96 GLY A N 1
ATOM 726 C CA . GLY A 1 96 ? 7.217 -10.380 -7.929 1.00 97.94 96 GLY A CA 1
ATOM 727 C C . GLY A 1 96 ? 5.860 -9.951 -7.369 1.00 97.94 96 GLY A C 1
ATOM 728 O O . GLY A 1 96 ? 5.356 -8.903 -7.785 1.00 97.94 96 GLY A O 1
ATOM 729 N N . GLU A 1 97 ? 5.218 -10.735 -6.497 1.00 98.50 97 GLU A N 1
ATOM 730 C CA . GLU A 1 97 ? 3.961 -10.341 -5.853 1.00 98.50 97 GLU A CA 1
ATOM 731 C C . GLU A 1 97 ? 4.164 -9.216 -4.837 1.00 98.50 97 GLU A C 1
ATOM 733 O O . GLU A 1 97 ? 5.128 -9.190 -4.083 1.00 98.50 97 GLU A O 1
ATOM 738 N N . PHE A 1 98 ? 3.217 -8.284 -4.770 1.00 98.31 98 PHE A N 1
ATOM 739 C CA . PHE A 1 98 ? 3.167 -7.279 -3.714 1.00 98.31 98 PHE A CA 1
ATOM 740 C C . PHE A 1 98 ? 1.748 -7.143 -3.174 1.00 98.31 98 PHE A C 1
ATOM 742 O O . PHE A 1 98 ? 0.761 -7.319 -3.895 1.00 98.31 98 PHE A O 1
ATOM 749 N N . LYS A 1 99 ? 1.645 -6.750 -1.903 1.00 97.56 99 LYS A N 1
ATOM 750 C CA . LYS A 1 99 ? 0.375 -6.430 -1.252 1.00 97.56 99 LYS A CA 1
ATOM 751 C C . LYS A 1 99 ? 0.537 -5.233 -0.331 1.00 97.56 99 LYS A C 1
ATOM 753 O O . LYS A 1 99 ? 1.378 -5.231 0.561 1.00 97.56 99 LYS A O 1
ATOM 758 N N . ILE A 1 100 ? -0.312 -4.231 -0.525 1.00 96.69 100 ILE A N 1
ATOM 759 C CA . ILE A 1 100 ? -0.413 -3.045 0.323 1.00 96.69 100 ILE A CA 1
ATOM 760 C C . ILE A 1 100 ? -1.748 -3.108 1.055 1.00 96.69 100 ILE A C 1
ATOM 762 O O . ILE A 1 100 ? -2.797 -3.276 0.436 1.00 96.69 100 ILE A O 1
ATOM 766 N N . THR A 1 101 ? -1.717 -2.977 2.379 1.00 95.81 101 THR A N 1
ATOM 767 C CA . THR A 1 101 ? -2.892 -3.043 3.259 1.00 95.81 101 THR A CA 1
ATOM 768 C C . THR A 1 101 ? -3.080 -1.732 4.016 1.00 95.81 101 THR A C 1
ATOM 770 O O . THR A 1 101 ? -2.170 -0.915 4.088 1.00 95.81 101 THR A O 1
ATOM 773 N N . GLY A 1 102 ? -4.253 -1.539 4.623 1.00 95.19 102 GLY A N 1
ATOM 774 C CA . GLY A 1 102 ? -4.488 -0.381 5.484 1.00 95.19 102 GLY A CA 1
ATOM 775 C C . GLY A 1 102 ? -4.793 0.896 4.709 1.00 95.19 102 GLY A C 1
ATOM 776 O O . GLY A 1 102 ? -4.688 1.986 5.269 1.00 95.19 102 GLY A O 1
ATOM 777 N N . LEU A 1 103 ? -5.177 0.784 3.436 1.00 96.25 103 LEU A N 1
ATOM 778 C CA . LEU A 1 103 ? -5.541 1.918 2.593 1.00 96.25 103 LEU A CA 1
ATOM 779 C C . LEU A 1 103 ? -6.958 2.383 2.917 1.00 96.25 103 LEU A C 1
ATOM 781 O O . LEU A 1 103 ? -7.869 1.569 3.075 1.00 96.25 103 LEU A O 1
ATOM 785 N N . ASN A 1 104 ? -7.161 3.692 3.016 1.00 95.50 104 ASN A N 1
ATOM 786 C CA . ASN A 1 104 ? -8.510 4.228 3.140 1.00 95.50 104 ASN A CA 1
ATOM 787 C C . ASN A 1 104 ? -9.306 3.944 1.851 1.00 95.50 104 ASN A C 1
ATOM 789 O O . ASN A 1 104 ? -8.737 3.967 0.762 1.00 95.50 104 ASN A O 1
ATOM 793 N N . PRO A 1 105 ? -10.625 3.701 1.918 1.00 97.06 105 PRO A N 1
ATOM 794 C CA . PRO A 1 105 ? -11.434 3.590 0.709 1.00 97.06 105 PRO A CA 1
ATOM 795 C C . PRO A 1 105 ? -11.343 4.870 -0.128 1.00 97.06 105 PRO A C 1
ATOM 797 O O . PRO A 1 105 ? -11.506 5.974 0.396 1.00 97.06 105 PRO A O 1
ATOM 800 N N . GLY A 1 106 ? -11.090 4.734 -1.426 1.00 98.19 106 GLY A N 1
ATOM 801 C CA . GLY A 1 106 ? -10.818 5.878 -2.289 1.00 98.19 106 GLY A CA 1
ATOM 802 C C . GLY A 1 106 ? -10.264 5.484 -3.650 1.00 98.19 106 GLY A C 1
ATOM 803 O O . GLY A 1 106 ? -10.199 4.311 -4.003 1.00 98.19 106 GLY A O 1
ATOM 804 N N . ILE A 1 107 ? -9.877 6.486 -4.433 1.00 98.62 107 ILE A N 1
ATOM 805 C CA . ILE A 1 107 ? -9.232 6.292 -5.733 1.00 98.62 107 ILE A CA 1
ATOM 806 C C . ILE A 1 107 ? -7.746 6.608 -5.579 1.00 98.62 107 ILE A C 1
ATOM 808 O O . ILE A 1 107 ? -7.397 7.682 -5.085 1.00 98.62 107 ILE A O 1
ATOM 812 N N . TYR A 1 108 ? -6.893 5.685 -6.010 1.00 98.75 108 TYR A N 1
ATOM 813 C CA . TYR A 1 108 ? -5.444 5.763 -5.886 1.00 98.75 108 TYR A CA 1
ATOM 814 C C . TYR A 1 108 ? -4.766 5.873 -7.250 1.00 98.75 108 TYR A C 1
ATOM 816 O O . TYR A 1 108 ? -5.237 5.340 -8.262 1.00 98.75 108 TYR A O 1
ATOM 824 N N . THR A 1 109 ? -3.610 6.527 -7.237 1.00 98.81 109 THR A N 1
ATOM 825 C CA . THR A 1 109 ? -2.571 6.366 -8.252 1.00 98.81 109 THR A CA 1
ATOM 826 C C . THR A 1 109 ? -1.522 5.399 -7.712 1.00 98.81 109 THR A C 1
ATOM 828 O O . THR A 1 109 ? -1.044 5.564 -6.588 1.00 98.81 109 THR A O 1
ATOM 831 N N . VAL A 1 110 ? -1.175 4.396 -8.516 1.00 98.69 110 VAL A N 1
ATOM 832 C CA . VAL A 1 110 ? -0.134 3.403 -8.238 1.00 98.69 110 VAL A CA 1
ATOM 833 C C . VAL A 1 110 ? 1.053 3.719 -9.135 1.00 98.69 110 VAL A C 1
ATOM 835 O O . VAL A 1 110 ? 0.961 3.604 -10.357 1.00 98.69 110 VAL A O 1
ATOM 838 N N . PHE A 1 111 ? 2.146 4.159 -8.530 1.00 98.62 111 PHE A N 1
ATOM 839 C CA . PHE A 1 111 ? 3.417 4.413 -9.188 1.00 98.62 111 PHE A CA 1
ATOM 840 C C . PHE A 1 111 ? 4.341 3.217 -8.967 1.00 98.62 111 PHE A C 1
ATOM 842 O O . PHE A 1 111 ? 4.490 2.756 -7.836 1.00 98.62 111 PHE A O 1
ATOM 849 N N . ILE A 1 112 ? 4.923 2.710 -10.047 1.00 98.69 112 ILE A N 1
ATOM 850 C CA . ILE A 1 112 ? 5.888 1.618 -10.046 1.00 98.69 112 ILE A CA 1
ATOM 851 C C . ILE A 1 112 ? 7.213 2.214 -10.513 1.00 98.69 112 ILE A C 1
ATOM 853 O O . ILE A 1 112 ? 7.344 2.559 -11.688 1.00 98.69 112 ILE A O 1
ATOM 857 N N . ASP A 1 113 ? 8.140 2.358 -9.571 1.00 98.25 113 ASP A N 1
ATOM 858 C CA . ASP A 1 113 ? 9.497 2.872 -9.769 1.00 98.25 113 ASP A CA 1
ATOM 859 C C . ASP A 1 113 ? 10.394 1.729 -10.256 1.00 98.25 113 ASP A C 1
ATOM 861 O O . ASP A 1 113 ? 10.683 0.799 -9.495 1.00 98.25 113 ASP A O 1
ATOM 865 N N . GLY A 1 114 ? 10.760 1.755 -11.538 1.00 97.81 114 GLY A N 1
ATOM 866 C CA . GLY A 1 114 ? 11.574 0.719 -12.164 1.00 97.81 114 GLY A CA 1
ATOM 867 C C . GLY A 1 114 ? 13.056 0.938 -11.871 1.00 97.81 114 GLY A C 1
ATOM 868 O O . GLY A 1 114 ? 13.631 1.957 -12.240 1.00 97.81 114 GLY A O 1
ATOM 869 N N . GLN A 1 115 ? 13.714 -0.034 -11.242 1.00 97.44 115 GLN A N 1
ATOM 870 C CA . GLN A 1 115 ? 15.163 0.008 -11.033 1.00 97.44 115 GLN A CA 1
ATOM 871 C C . GLN A 1 115 ? 15.890 -0.702 -12.179 1.00 97.44 115 GLN A C 1
ATOM 873 O O . GLN A 1 115 ? 15.279 -1.161 -13.140 1.00 97.44 115 GLN A O 1
ATOM 878 N N . ASN A 1 116 ? 17.222 -0.787 -12.121 1.00 96.88 116 ASN A N 1
ATOM 879 C CA . ASN A 1 116 ? 18.031 -1.566 -13.071 1.00 96.88 116 ASN A CA 1
ATOM 880 C C . ASN A 1 116 ? 17.781 -1.225 -14.560 1.00 96.88 116 ASN A C 1
ATOM 882 O O . ASN A 1 116 ? 17.845 -2.090 -15.440 1.00 96.88 116 ASN A O 1
ATOM 886 N N . ASN A 1 117 ? 17.556 0.066 -14.838 1.00 97.38 117 ASN A N 1
ATOM 887 C CA . ASN A 1 117 ? 17.223 0.642 -16.148 1.00 97.38 117 ASN A CA 1
ATOM 888 C C . ASN A 1 117 ? 15.855 0.235 -16.716 1.00 97.38 117 ASN A C 1
ATOM 890 O O . ASN A 1 117 ? 15.635 0.409 -17.910 1.00 97.38 117 ASN A O 1
ATOM 894 N N . TYR A 1 118 ? 14.946 -0.306 -15.906 1.00 98.38 118 TYR A N 1
ATOM 895 C CA . TYR A 1 118 ? 13.553 -0.478 -16.308 1.00 98.38 118 TYR A CA 1
ATOM 896 C C . TYR A 1 118 ? 12.805 0.852 -16.200 1.00 98.38 118 TYR A C 1
ATOM 898 O O . TYR A 1 118 ? 13.043 1.638 -15.292 1.00 98.38 118 TYR A O 1
ATOM 906 N N . ASN A 1 119 ? 11.900 1.109 -17.139 1.00 98.25 119 ASN A N 1
ATOM 907 C CA . ASN A 1 119 ? 11.107 2.328 -17.161 1.00 98.25 119 ASN A CA 1
ATOM 908 C C . ASN A 1 119 ? 9.991 2.283 -16.116 1.00 98.25 119 ASN A C 1
ATOM 910 O O . ASN A 1 119 ? 9.278 1.282 -15.991 1.00 98.25 119 ASN A O 1
ATOM 914 N N . ASP A 1 120 ? 9.784 3.417 -15.455 1.00 98.50 120 ASP A N 1
ATOM 915 C CA . ASP A 1 120 ? 8.669 3.624 -14.540 1.00 98.50 120 ASP A CA 1
ATOM 916 C C . ASP A 1 120 ? 7.319 3.429 -15.229 1.00 98.50 120 ASP A C 1
ATOM 918 O O . ASP A 1 120 ? 7.133 3.701 -16.420 1.00 98.50 120 ASP A O 1
ATOM 922 N N . THR A 1 121 ? 6.324 3.013 -14.452 1.00 98.12 121 THR A N 1
ATOM 923 C CA . THR A 1 121 ? 4.937 2.910 -14.913 1.00 98.12 121 THR A CA 1
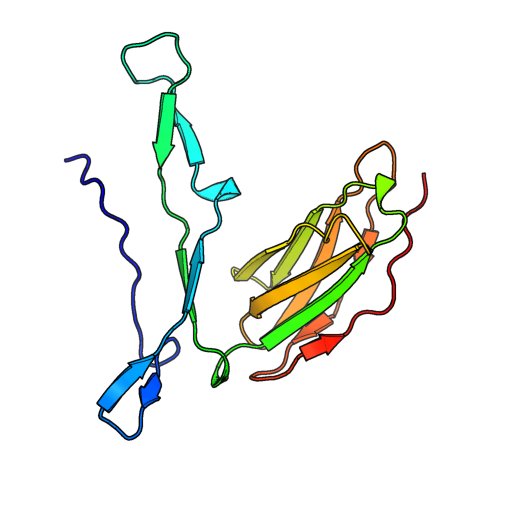ATOM 924 C C . THR A 1 121 ? 3.988 3.502 -13.883 1.00 98.12 121 THR A C 1
ATOM 926 O O . THR A 1 121 ? 4.215 3.445 -12.680 1.00 98.12 121 THR A O 1
ATOM 929 N N . THR A 1 122 ? 2.891 4.097 -14.350 1.00 98.50 122 THR A N 1
ATOM 930 C CA . THR A 1 122 ? 1.838 4.632 -13.481 1.00 98.50 122 THR A CA 1
ATOM 931 C C . THR A 1 122 ? 0.483 4.070 -13.880 1.00 98.50 122 THR A C 1
ATOM 933 O O . THR A 1 122 ? 0.082 4.158 -15.040 1.00 98.50 122 THR A O 1
ATOM 936 N N . ILE A 1 123 ? -0.254 3.552 -12.901 1.00 98.62 123 ILE A N 1
ATOM 937 C CA . ILE A 1 123 ? -1.642 3.119 -13.044 1.00 98.62 123 ILE A CA 1
ATOM 938 C C . ILE A 1 123 ? -2.512 4.112 -12.282 1.00 98.62 123 ILE A C 1
ATOM 940 O O . ILE A 1 123 ? -2.396 4.274 -11.069 1.00 98.62 123 ILE A O 1
ATOM 944 N N . ASN A 1 124 ? -3.388 4.797 -13.006 1.00 98.50 124 ASN A N 1
ATOM 945 C CA . ASN A 1 124 ? -4.310 5.766 -12.427 1.00 98.50 124 ASN A CA 1
ATOM 946 C C . ASN A 1 124 ? -5.680 5.137 -12.183 1.00 98.50 124 ASN A C 1
ATOM 948 O O . ASN A 1 124 ? -6.047 4.150 -12.818 1.00 98.50 124 ASN A O 1
ATOM 952 N N . ASN A 1 125 ? -6.470 5.795 -11.337 1.00 98.31 125 ASN A N 1
ATOM 953 C CA . ASN A 1 125 ? -7.871 5.462 -11.091 1.00 98.31 125 ASN A CA 1
ATOM 954 C C . ASN A 1 125 ? -8.092 4.059 -10.496 1.00 98.31 125 ASN A C 1
ATOM 956 O O . ASN A 1 125 ? -9.091 3.408 -10.798 1.00 98.31 125 ASN A O 1
ATOM 960 N N . VAL A 1 126 ? -7.179 3.599 -9.636 1.00 98.75 126 VAL A N 1
ATOM 961 C CA . VAL A 1 126 ? -7.320 2.323 -8.925 1.00 98.75 126 VAL A CA 1
ATOM 962 C C . VAL A 1 126 ? -8.289 2.515 -7.762 1.00 98.75 126 VAL A C 1
ATOM 964 O O . VAL A 1 126 ? -7.998 3.237 -6.811 1.00 98.75 126 VAL A O 1
ATOM 967 N N . MET A 1 127 ? -9.473 1.915 -7.859 1.00 98.62 127 MET A N 1
ATOM 968 C CA . MET A 1 127 ? -10.512 2.024 -6.837 1.00 98.62 127 MET A CA 1
ATOM 969 C C . MET A 1 127 ? -10.247 1.041 -5.702 1.00 98.62 127 MET A C 1
ATOM 971 O O . MET A 1 127 ? -10.204 -0.158 -5.937 1.00 98.62 127 MET A O 1
ATOM 975 N N . VAL A 1 128 ? -10.136 1.557 -4.482 1.00 98.56 128 VAL A N 1
ATOM 976 C CA . VAL A 1 128 ? -9.994 0.785 -3.249 1.00 98.56 128 VAL A CA 1
ATOM 977 C C . VAL A 1 128 ? -11.302 0.840 -2.476 1.00 98.56 128 VAL A C 1
ATOM 979 O O . VAL A 1 128 ? -11.801 1.922 -2.150 1.00 98.56 128 VAL A O 1
ATOM 982 N N . MET A 1 129 ? -11.842 -0.332 -2.153 1.00 98.00 129 MET A N 1
ATOM 983 C CA . MET A 1 129 ? -13.029 -0.482 -1.317 1.00 98.00 129 MET A CA 1
ATOM 984 C C . MET A 1 129 ? -12.669 -1.047 0.057 1.00 98.00 129 MET A C 1
ATOM 986 O O . MET A 1 129 ? -11.660 -1.722 0.249 1.00 98.00 129 MET A O 1
ATOM 990 N N . LYS A 1 130 ? -13.506 -0.727 1.043 1.00 96.25 130 LYS A N 1
ATOM 991 C CA . LYS A 1 130 ? -13.353 -1.185 2.422 1.00 96.25 130 LYS A CA 1
ATOM 992 C C . LYS A 1 130 ? -13.508 -2.705 2.501 1.00 96.25 130 LYS A C 1
ATOM 994 O O . LYS A 1 130 ? -14.498 -3.231 2.007 1.00 96.25 130 LYS A O 1
ATOM 999 N N . ASN A 1 131 ? -12.597 -3.369 3.212 1.00 95.62 131 ASN A N 1
ATOM 1000 C CA . ASN A 1 131 ? -12.574 -4.815 3.427 1.00 95.62 131 ASN A CA 1
ATOM 1001 C C . ASN A 1 131 ? -12.505 -5.634 2.122 1.00 95.62 131 ASN A C 1
ATOM 1003 O O . ASN A 1 131 ? -12.996 -6.761 2.070 1.00 95.62 131 ASN A O 1
ATOM 1007 N N . GLU A 1 132 ? -11.907 -5.064 1.074 1.00 97.62 132 GLU A N 1
ATOM 1008 C CA . GLU A 1 132 ? -11.745 -5.704 -0.231 1.00 97.62 132 GLU A CA 1
ATOM 1009 C C . GLU A 1 132 ? -10.299 -5.623 -0.730 1.00 97.62 132 GLU A C 1
ATOM 1011 O O . GLU A 1 132 ? -9.559 -4.677 -0.430 1.00 97.62 132 GLU A O 1
ATOM 1016 N N . ASP A 1 133 ? -9.935 -6.620 -1.540 1.00 97.94 133 ASP A N 1
ATOM 1017 C CA . ASP A 1 133 ? -8.653 -6.704 -2.229 1.00 97.94 133 ASP A CA 1
ATOM 1018 C C . ASP A 1 133 ? -8.829 -6.231 -3.678 1.00 97.94 133 ASP A C 1
ATOM 1020 O O . ASP A 1 133 ? -9.539 -6.837 -4.487 1.00 97.94 133 ASP A O 1
ATOM 1024 N N . THR A 1 134 ? -8.166 -5.130 -4.019 1.00 98.69 134 THR A N 1
ATOM 1025 C CA . THR A 1 134 ? -8.106 -4.619 -5.389 1.00 98.69 134 THR A CA 1
ATOM 1026 C C . THR A 1 134 ? -6.971 -5.318 -6.117 1.00 98.69 134 THR A C 1
ATOM 1028 O O . THR A 1 134 ? -5.803 -5.083 -5.812 1.00 98.69 134 THR A O 1
ATOM 1031 N N . HIS A 1 135 ? -7.313 -6.169 -7.081 1.00 98.56 135 HIS A N 1
ATOM 1032 C CA . HIS A 1 135 ? -6.338 -6.968 -7.816 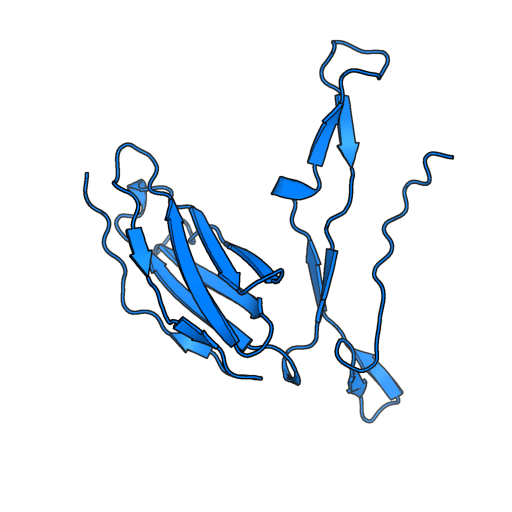1.00 98.56 135 HIS A CA 1
ATOM 1033 C C . HIS A 1 135 ? -5.926 -6.244 -9.098 1.00 98.56 135 HIS A C 1
ATOM 1035 O O . HIS A 1 135 ? -6.753 -5.992 -9.979 1.00 98.56 135 HIS A O 1
ATOM 1041 N N . LEU A 1 136 ? -4.642 -5.923 -9.214 1.00 98.62 136 LEU A N 1
ATOM 1042 C CA . LEU A 1 136 ? -4.057 -5.407 -10.443 1.00 98.62 136 LEU A CA 1
ATOM 1043 C C . LEU A 1 136 ? -3.625 -6.570 -11.348 1.00 98.62 136 LEU A C 1
ATOM 1045 O O . LEU A 1 136 ? -3.166 -7.602 -10.852 1.00 98.62 136 LEU A O 1
ATOM 1049 N N . PRO A 1 137 ? -3.750 -6.431 -12.683 1.00 98.12 137 PRO A N 1
ATOM 1050 C CA . PRO A 1 137 ? -3.156 -7.396 -13.600 1.00 98.12 137 PRO A CA 1
ATOM 1051 C C . PRO A 1 137 ? -1.632 -7.415 -13.432 1.00 98.12 137 PRO A C 1
ATOM 1053 O O . PRO A 1 137 ? -1.051 -6.488 -12.870 1.00 98.12 137 PRO A O 1
ATOM 1056 N N . VAL A 1 138 ? -0.975 -8.449 -13.962 1.00 98.50 138 VAL A N 1
ATOM 1057 C CA . VAL A 1 138 ? 0.493 -8.503 -13.991 1.00 98.50 138 VAL A CA 1
ATOM 1058 C C . VAL A 1 138 ? 1.038 -7.273 -14.719 1.00 98.50 138 VAL A C 1
ATOM 1060 O O . VAL A 1 138 ? 0.676 -7.001 -15.865 1.00 98.50 138 VAL A O 1
ATOM 1063 N N . ILE A 1 139 ? 1.919 -6.545 -14.044 1.00 98.50 139 ILE A N 1
ATOM 1064 C CA . ILE A 1 139 ? 2.570 -5.335 -14.535 1.00 98.50 139 ILE A CA 1
ATOM 1065 C C . ILE A 1 139 ? 3.909 -5.762 -15.115 1.00 98.50 139 ILE A C 1
ATOM 1067 O O . ILE A 1 139 ? 4.756 -6.285 -14.398 1.00 98.50 139 ILE A O 1
ATOM 1071 N N . THR A 1 140 ? 4.090 -5.576 -16.420 1.00 98.38 140 THR A N 1
ATOM 1072 C CA . THR A 1 140 ? 5.356 -5.888 -17.091 1.00 98.38 140 THR A CA 1
ATOM 1073 C C . THR A 1 140 ? 6.110 -4.598 -17.370 1.00 98.38 140 THR A C 1
ATOM 1075 O O . THR A 1 140 ? 5.613 -3.749 -18.108 1.00 98.38 140 THR A O 1
ATOM 1078 N N . LEU A 1 141 ? 7.288 -4.451 -16.775 1.00 98.31 141 LEU A N 1
ATOM 1079 C CA . LEU A 1 141 ? 8.197 -3.341 -17.019 1.00 98.31 141 LEU A CA 1
ATOM 1080 C C . LEU A 1 141 ? 9.131 -3.661 -18.186 1.00 98.31 141 LEU A C 1
ATOM 1082 O O . LEU A 1 141 ? 9.450 -4.816 -18.478 1.00 98.31 141 LEU A O 1
ATOM 1086 N N . HIS A 1 142 ? 9.592 -2.605 -18.845 1.00 97.56 142 HIS A N 1
ATOM 1087 C CA . HIS A 1 142 ? 10.476 -2.681 -20.001 1.00 97.56 142 HIS A CA 1
ATOM 1088 C C . HIS A 1 142 ? 11.631 -1.701 -19.825 1.00 97.56 142 HIS A C 1
ATOM 1090 O O . HIS A 1 142 ? 11.415 -0.622 -19.279 1.00 97.56 142 HIS A O 1
ATOM 1096 N N . GLN A 1 143 ? 12.822 -2.066 -20.297 1.00 95.56 143 GLN A N 1
ATOM 1097 C CA . GLN A 1 143 ? 13.981 -1.170 -20.396 1.00 95.56 143 GLN A CA 1
ATOM 1098 C C . GLN A 1 143 ? 13.844 -0.204 -21.574 1.00 95.56 143 GLN A C 1
ATOM 1100 O O . GLN A 1 143 ? 13.253 -0.614 -22.599 1.00 95.56 143 GLN A O 1
#

Secondary structure (DSSP, 8-state):
------PPP--TTT-EE-TTS-EE-EEEE-HHHHEEE-TTSSSSS--EEE---EEEE-TTT-EEEEEEEE-GGG--EEEEEETTEEEEE---TTT-EEEEEEEPSEEEEEEEE--TTPPPEEEEEEEE-TT-EEEPPPEEP--

Foldseek 3Di:
DLPPDDDEDDDPQQWDQDPVRDIDKDKDWDPVVQWAFDQPDPDPSGDTHGPTDMYIHDLQQKFKEKEFEPDLLQQKKKWKDDPPDIDIWTADSPTRITMDIRHGFDWIKIWIHGHPPWDIDIDGGQGTDGNYYRYDYYHYTDD

pLDDT: mean 90.89, std 10.69, range [46.56, 98.81]

Radius of gyration: 17.77 Å; chains: 1; bounding box: 48×32×46 Å